Protein AF-A0A1J3ECK0-F1 (afdb_monomer_lite)

Secondary structure (DSSP, 8-state):
-EEESS-SSEEE--GGGEEEEEE---EEE-TTS-EEEP-EEEEEEETTEEEEEEE-TTSS--EEEHHHHHHHHTEEEEE-SS-EEEEE-

Structure (mmCIF, N/CA/C/O backbone):
data_AF-A0A1J3ECK0-F1
#
_entry.id   AF-A0A1J3ECK0-F1
#
loop_
_atom_site.group_PDB
_atom_site.id
_atom_site.type_symbol
_atom_site.label_atom_id
_atom_site.label_alt_id
_atom_site.label_comp_id
_atom_site.label_asym_id
_atom_site.label_entity_id
_atom_site.label_seq_id
_atom_site.pdbx_PDB_ins_code
_atom_site.Cartn_x
_atom_site.Cartn_y
_atom_site.Cartn_z
_atom_site.occupancy
_atom_site.B_iso_or_equiv
_atom_site.auth_seq_id
_atom_site.auth_comp_id
_atom_site.auth_asym_id
_atom_site.auth_atom_id
_atom_site.pdbx_PDB_model_num
ATOM 1 N N . LEU A 1 1 ? -5.056 -4.673 -6.215 1.00 90.00 1 LEU A N 1
ATOM 2 C CA . LEU A 1 1 ? -4.058 -3.811 -5.546 1.00 90.00 1 LEU A CA 1
ATOM 3 C C . LEU A 1 1 ? -3.568 -2.818 -6.587 1.00 90.00 1 LEU A C 1
ATOM 5 O O . LEU A 1 1 ? -3.353 -3.249 -7.711 1.00 90.00 1 LEU A O 1
ATOM 9 N N . ILE A 1 2 ? -3.445 -1.538 -6.259 1.00 94.94 2 ILE A N 1
ATOM 10 C CA . ILE A 1 2 ? -2.973 -0.503 -7.191 1.00 94.94 2 ILE A CA 1
ATOM 11 C C . ILE A 1 2 ? -1.668 0.054 -6.632 1.00 94.94 2 ILE A C 1
ATOM 13 O O . ILE A 1 2 ? -1.608 0.391 -5.452 1.00 94.94 2 ILE A O 1
ATOM 17 N N . VAL A 1 3 ? -0.628 0.129 -7.456 1.00 95.56 3 VAL A N 1
ATOM 18 C CA . VAL A 1 3 ? 0.638 0.772 -7.091 1.00 95.56 3 VAL A CA 1
ATOM 19 C C . VAL A 1 3 ? 0.530 2.250 -7.445 1.00 95.56 3 VAL A C 1
ATOM 21 O O . VAL A 1 3 ? 0.260 2.588 -8.593 1.00 95.56 3 VAL A O 1
ATOM 24 N N . ASP A 1 4 ? 0.702 3.118 -6.456 1.00 95.00 4 ASP A N 1
ATOM 25 C CA . ASP A 1 4 ? 0.429 4.546 -6.571 1.00 95.00 4 ASP A CA 1
ATOM 26 C C . ASP A 1 4 ? 1.609 5.362 -6.026 1.00 95.00 4 ASP A C 1
ATOM 28 O O . ASP A 1 4 ? 1.943 5.312 -4.838 1.00 95.00 4 ASP A O 1
ATOM 32 N N . SER A 1 5 ? 2.265 6.119 -6.906 1.00 95.38 5 SER A N 1
ATOM 33 C CA . SER A 1 5 ? 3.352 7.027 -6.530 1.00 95.38 5 SER A CA 1
ATOM 34 C C . SER A 1 5 ? 2.862 8.321 -5.876 1.00 95.38 5 SER A C 1
ATOM 36 O O . SER A 1 5 ? 3.641 8.972 -5.182 1.00 95.38 5 SER A O 1
ATOM 38 N N . GLY A 1 6 ? 1.596 8.700 -6.078 1.00 94.25 6 GLY A N 1
ATOM 39 C CA . GLY A 1 6 ? 0.955 9.848 -5.434 1.00 94.25 6 GLY A CA 1
ATOM 40 C C . GLY A 1 6 ? 0.475 9.555 -4.010 1.00 94.25 6 GLY A C 1
ATOM 41 O O . GLY A 1 6 ? 0.299 10.477 -3.211 1.00 94.25 6 GLY A O 1
ATOM 42 N N . ALA A 1 7 ? 0.312 8.281 -3.651 1.00 94.62 7 ALA A N 1
ATOM 43 C CA . ALA A 1 7 ? -0.057 7.884 -2.301 1.00 94.62 7 ALA A CA 1
ATOM 44 C C . ALA A 1 7 ? 1.106 8.088 -1.317 1.00 94.62 7 ALA A C 1
ATOM 46 O O . ALA A 1 7 ? 2.215 7.578 -1.495 1.00 94.62 7 ALA A O 1
ATOM 47 N N . SER A 1 8 ? 0.831 8.776 -0.208 1.00 94.94 8 SER A N 1
ATOM 48 C CA . SER A 1 8 ? 1.807 8.977 0.872 1.00 94.94 8 SER A CA 1
ATOM 49 C C . SER A 1 8 ? 1.977 7.750 1.775 1.00 94.94 8 SER A C 1
ATOM 51 O O . SER A 1 8 ? 3.044 7.565 2.359 1.00 94.94 8 SER A O 1
ATOM 53 N N . HIS A 1 9 ? 0.936 6.921 1.886 1.00 95.94 9 HIS A N 1
ATOM 54 C CA . HIS A 1 9 ? 0.871 5.732 2.736 1.00 95.94 9 HIS A CA 1
ATOM 55 C C . HIS A 1 9 ? 0.176 4.585 2.000 1.00 95.94 9 HIS A C 1
ATOM 57 O O . HIS A 1 9 ? -0.597 4.815 1.069 1.00 95.94 9 HIS A O 1
ATOM 63 N N . HIS A 1 10 ? 0.419 3.346 2.432 1.00 97.06 10 HIS A N 1
ATOM 64 C CA . HIS A 1 10 ? -0.432 2.227 2.034 1.00 97.06 10 HIS A CA 1
ATOM 65 C C . HIS A 1 10 ? -1.840 2.429 2.601 1.00 97.06 10 HIS A C 1
ATOM 67 O O . HIS A 1 10 ? -1.990 2.756 3.779 1.00 97.06 10 HIS A O 1
ATOM 73 N N . MET A 1 11 ? -2.858 2.216 1.773 1.00 96.06 11 MET A N 1
ATOM 74 C CA . MET A 1 11 ? -4.267 2.336 2.149 1.00 96.06 11 MET A CA 1
ATOM 75 C C . MET A 1 11 ? -4.960 1.030 1.798 1.00 96.06 11 MET A C 1
ATOM 77 O O . MET A 1 11 ? -5.020 0.662 0.629 1.00 96.06 11 MET A O 1
ATOM 81 N N . ILE A 1 12 ? -5.451 0.315 2.801 1.00 97.12 12 ILE A N 1
ATOM 82 C CA . ILE A 1 12 ? -6.015 -1.023 2.645 1.00 97.12 12 ILE A CA 1
ATOM 83 C C . ILE A 1 12 ? -7.448 -1.005 3.158 1.00 97.12 12 ILE A C 1
ATOM 85 O O . ILE A 1 12 ? -7.700 -0.685 4.319 1.00 97.12 12 ILE A O 1
ATOM 89 N N . SER A 1 13 ? -8.391 -1.344 2.290 1.00 95.62 13 SER A N 1
ATOM 90 C CA . SER A 1 13 ? -9.794 -1.528 2.643 1.00 95.62 13 SER A CA 1
ATOM 91 C C . SER A 1 13 ? -10.130 -2.981 2.957 1.00 95.62 13 SER A C 1
ATOM 93 O O . SER A 1 13 ? -11.012 -3.239 3.775 1.00 95.62 13 SER A O 1
ATOM 95 N N . ASP A 1 14 ? -9.404 -3.933 2.365 1.00 95.44 14 ASP A N 1
ATOM 96 C CA . ASP A 1 14 ? -9.615 -5.360 2.600 1.00 95.44 14 ASP A CA 1
ATOM 97 C C . ASP A 1 14 ? -8.885 -5.839 3.863 1.00 95.44 14 ASP A C 1
ATOM 99 O O . ASP A 1 14 ? -7.656 -5.929 3.907 1.00 95.44 14 ASP A O 1
ATOM 103 N N . VAL A 1 15 ? -9.661 -6.209 4.884 1.00 94.31 15 VAL A N 1
ATOM 104 C CA . VAL A 1 15 ? -9.156 -6.738 6.159 1.00 94.31 15 VAL A CA 1
ATOM 105 C C . VAL A 1 15 ? -8.313 -8.008 5.993 1.00 94.31 15 VAL A C 1
ATOM 107 O O . VAL A 1 15 ? -7.464 -8.286 6.830 1.00 94.31 15 VAL A O 1
ATOM 110 N N . LYS A 1 16 ? -8.493 -8.779 4.912 1.00 94.75 16 LYS A N 1
ATOM 111 C CA . LYS A 1 16 ? -7.714 -10.005 4.668 1.00 94.75 16 LYS A CA 1
ATOM 112 C C . LYS A 1 16 ? -6.256 -9.723 4.307 1.00 94.75 16 LYS A C 1
ATOM 114 O O . LYS A 1 16 ? -5.424 -10.617 4.424 1.00 94.75 16 LYS A O 1
ATOM 119 N N . LEU A 1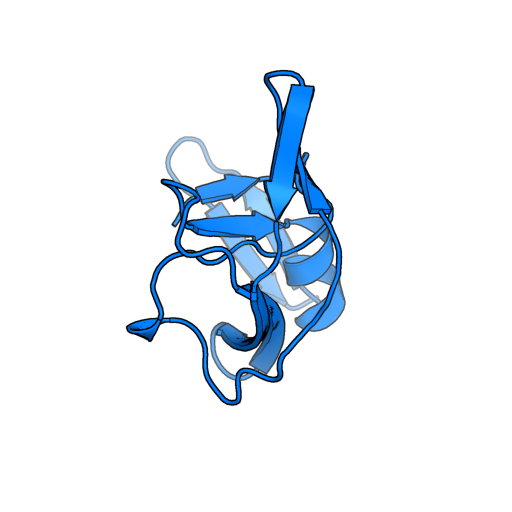 17 ? -5.951 -8.507 3.852 1.00 95.00 17 LEU A N 1
ATOM 120 C CA . LEU A 1 17 ? -4.608 -8.113 3.427 1.00 95.00 17 LEU A CA 1
ATOM 121 C C . LEU A 1 17 ? -3.787 -7.486 4.559 1.00 95.00 17 LEU A C 1
ATOM 123 O O . LEU A 1 17 ? -2.579 -7.334 4.412 1.00 95.00 17 LEU A O 1
ATOM 127 N N . ILE A 1 18 ? -4.410 -7.117 5.679 1.00 96.75 18 ILE A N 1
ATOM 128 C CA . ILE A 1 18 ? -3.758 -6.382 6.763 1.00 96.75 18 ILE A CA 1
ATOM 129 C C . ILE A 1 18 ? -3.965 -7.089 8.106 1.00 96.75 18 ILE A C 1
ATOM 131 O O . ILE A 1 18 ? -5.074 -7.475 8.460 1.00 96.75 18 ILE A O 1
ATOM 135 N N . SER A 1 19 ? -2.889 -7.260 8.871 1.00 97.06 19 SER A N 1
ATOM 136 C CA . SER A 1 19 ? -2.903 -7.914 10.183 1.00 97.06 19 SER A CA 1
ATOM 137 C C . SER A 1 19 ? -2.608 -6.930 11.313 1.00 97.06 19 SER A C 1
ATOM 139 O O . SER A 1 19 ? -2.189 -5.795 11.080 1.00 97.06 19 SER A O 1
ATOM 141 N N . ASP A 1 20 ? -2.802 -7.375 12.557 1.00 97.38 20 ASP A N 1
ATOM 142 C CA . ASP A 1 20 ? -2.420 -6.639 13.774 1.00 97.38 20 ASP A CA 1
ATOM 143 C C . ASP A 1 20 ? -2.977 -5.206 13.835 1.00 97.38 20 ASP A C 1
ATOM 145 O O . ASP A 1 20 ? -2.309 -4.283 14.307 1.00 97.38 20 ASP A O 1
ATOM 149 N N . ILE A 1 21 ? -4.193 -5.007 13.316 1.00 97.62 21 ILE A N 1
ATOM 150 C CA . ILE A 1 21 ? -4.809 -3.686 13.191 1.00 97.62 21 ILE A CA 1
ATOM 151 C C . ILE A 1 21 ? -5.023 -3.095 14.585 1.00 97.62 21 ILE A C 1
ATOM 153 O O . ILE A 1 21 ? -5.763 -3.639 15.405 1.00 97.62 21 ILE A O 1
ATOM 157 N N . LYS A 1 22 ? -4.412 -1.937 14.832 1.00 97.56 22 LYS A N 1
ATOM 158 C CA . LYS A 1 22 ? -4.631 -1.128 16.030 1.00 97.56 22 LYS A CA 1
ATOM 159 C C . LYS A 1 22 ? -5.505 0.075 15.683 1.00 97.56 22 LYS A C 1
ATOM 161 O O . LYS A 1 22 ? -5.268 0.688 14.640 1.00 97.56 22 LYS A O 1
ATOM 166 N N . PRO A 1 23 ? -6.487 0.441 16.527 1.00 97.12 23 PRO A N 1
ATOM 167 C CA . PRO A 1 23 ? -7.292 1.635 16.307 1.00 97.12 23 PRO A CA 1
ATOM 168 C C . PRO A 1 23 ? -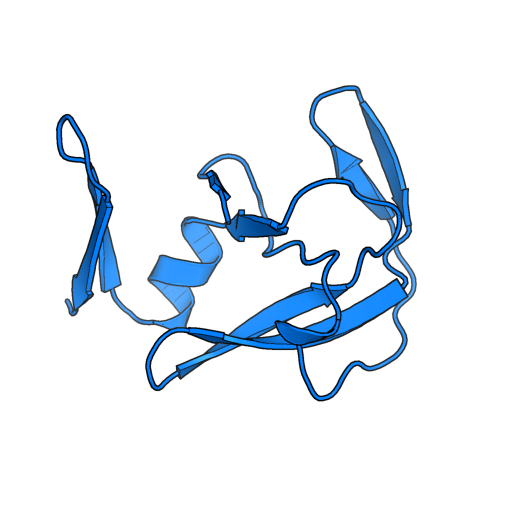6.418 2.878 16.138 1.00 97.12 23 PRO A C 1
ATOM 170 O O . PRO A 1 23 ? -5.437 3.062 16.857 1.00 97.12 23 PRO A O 1
ATOM 173 N N . ALA A 1 24 ? -6.789 3.733 15.193 1.00 95.38 24 ALA A N 1
ATOM 174 C CA . ALA A 1 24 ? -6.115 4.995 14.935 1.00 95.38 24 ALA A CA 1
ATOM 175 C C . ALA A 1 24 ? -7.149 6.064 14.588 1.00 95.38 24 ALA A C 1
ATOM 177 O O . ALA A 1 24 ? -8.210 5.754 14.049 1.00 95.38 24 ALA A O 1
ATOM 178 N N . VAL A 1 25 ? -6.831 7.318 14.906 1.00 90.75 25 VAL A N 1
ATOM 179 C CA . VAL A 1 25 ? -7.685 8.475 14.626 1.00 90.75 25 VAL A CA 1
ATOM 180 C C . VAL A 1 25 ? -6.970 9.365 13.623 1.00 90.75 25 VAL A C 1
ATOM 182 O O . VAL A 1 25 ? -5.814 9.731 13.818 1.00 90.75 25 VAL A O 1
ATOM 185 N N . GLY A 1 26 ? -7.658 9.707 12.540 1.00 92.88 26 GLY A N 1
ATOM 186 C CA . GLY A 1 26 ? -7.118 10.544 11.480 1.00 92.88 26 GLY A CA 1
ATOM 187 C C . GLY A 1 26 ? -7.933 10.407 10.204 1.00 92.88 26 GLY A C 1
ATOM 188 O O . GLY A 1 26 ? -8.813 9.554 10.105 1.00 92.88 26 GLY A O 1
ATOM 189 N N . ASN A 1 27 ? -7.630 11.252 9.225 1.00 93.19 27 ASN A N 1
ATOM 190 C CA . ASN A 1 27 ? -8.246 11.201 7.907 1.00 93.19 27 ASN A CA 1
ATOM 191 C C . ASN A 1 27 ? -7.164 11.242 6.834 1.00 93.19 27 ASN A C 1
ATOM 193 O O . ASN A 1 27 ? -6.132 11.889 7.015 1.00 93.19 27 ASN A O 1
ATOM 197 N N . VAL A 1 28 ? -7.440 10.607 5.703 1.00 92.56 28 VAL A N 1
ATOM 198 C CA . VAL A 1 28 ? -6.662 10.757 4.475 1.00 92.56 28 VAL A CA 1
ATOM 199 C C . VAL A 1 28 ? -7.459 11.619 3.510 1.00 92.56 28 VAL A C 1
ATOM 201 O O . VAL A 1 28 ? -8.666 11.430 3.360 1.00 92.56 28 VAL A O 1
ATOM 204 N N . ILE A 1 29 ? -6.780 12.570 2.874 1.00 92.75 29 ILE A N 1
ATOM 205 C CA . ILE A 1 29 ? -7.331 13.321 1.747 1.00 92.75 29 ILE A CA 1
ATOM 206 C C . ILE A 1 29 ? -7.032 12.513 0.488 1.00 92.75 29 ILE A C 1
ATOM 208 O O . ILE A 1 29 ? -5.870 12.206 0.221 1.00 92.75 29 ILE A O 1
ATOM 212 N N . ILE A 1 30 ? -8.071 12.149 -0.253 1.00 88.62 30 ILE A N 1
ATOM 213 C CA . ILE A 1 30 ? -7.939 11.411 -1.514 1.00 88.62 30 ILE A CA 1
ATOM 214 C C . ILE A 1 30 ? -8.038 12.370 -2.713 1.00 88.62 30 ILE A C 1
ATOM 216 O O . ILE A 1 30 ? -8.267 13.567 -2.551 1.00 88.62 30 ILE A O 1
ATOM 220 N N . ALA A 1 31 ? -7.852 11.853 -3.930 1.00 85.50 31 ALA A N 1
ATOM 221 C CA . ALA A 1 31 ? -7.697 12.663 -5.144 1.00 85.50 31 ALA A CA 1
ATOM 222 C C . ALA A 1 31 ? -8.876 13.608 -5.456 1.00 85.50 31 ALA A C 1
ATOM 224 O O . ALA A 1 31 ? -8.666 14.663 -6.045 1.00 85.50 31 ALA A O 1
ATOM 225 N N . ASN A 1 32 ? -10.102 13.260 -5.055 1.00 85.75 32 ASN A N 1
ATOM 226 C CA . ASN A 1 32 ? -11.282 14.111 -5.246 1.00 85.75 32 ASN A CA 1
ATOM 227 C C . ASN A 1 32 ? -11.459 15.180 -4.142 1.00 85.75 32 ASN A C 1
ATOM 229 O O . ASN A 1 32 ? -12.436 15.920 -4.168 1.00 85.75 32 ASN A O 1
ATOM 233 N N . GLY A 1 33 ? -10.535 15.261 -3.178 1.00 90.19 33 GLY A N 1
ATOM 234 C CA . GLY A 1 33 ? -10.585 16.193 -2.051 1.00 90.19 33 GLY A CA 1
ATOM 235 C C . GLY A 1 33 ? -11.332 15.676 -0.818 1.00 90.19 33 GLY A C 1
ATOM 236 O O . GLY A 1 33 ? -11.263 16.318 0.235 1.00 90.19 33 GLY A O 1
ATOM 237 N N . ASP A 1 34 ? -11.992 14.517 -0.901 1.00 90.75 34 ASP A N 1
ATOM 238 C CA . ASP A 1 34 ? -12.720 13.952 0.231 1.00 90.75 34 ASP A CA 1
ATOM 239 C C . ASP A 1 34 ? -11.773 13.540 1.358 1.00 90.75 34 ASP A C 1
ATOM 241 O O . ASP A 1 34 ? -10.647 13.078 1.145 1.00 90.75 34 ASP A O 1
ATOM 245 N N . ARG A 1 35 ? -12.269 13.672 2.590 1.00 92.94 35 ARG A N 1
ATOM 246 C CA . ARG A 1 35 ? -11.585 13.219 3.802 1.00 92.94 35 ARG A CA 1
ATOM 247 C C . ARG A 1 35 ? -12.175 11.896 4.245 1.00 92.94 35 ARG A C 1
ATOM 249 O O . ARG A 1 35 ? -13.289 11.853 4.760 1.00 92.94 35 ARG A O 1
ATOM 256 N N . ILE A 1 36 ? -11.406 10.829 4.081 1.00 92.38 36 ILE A N 1
ATOM 257 C CA . ILE A 1 36 ? -11.830 9.487 4.464 1.00 92.38 36 ILE A CA 1
ATOM 258 C C . ILE A 1 36 ? -11.180 9.118 5.802 1.00 92.38 36 ILE A C 1
ATOM 260 O O . ILE A 1 36 ? -9.955 9.219 5.924 1.00 92.38 36 ILE A O 1
ATOM 264 N N . PRO A 1 37 ? -11.960 8.686 6.808 1.00 94.12 37 PRO A N 1
ATOM 265 C CA . PRO A 1 37 ? -11.417 8.347 8.113 1.00 94.12 37 PRO A CA 1
ATOM 266 C C . PRO A 1 37 ? -10.589 7.065 8.064 1.00 94.12 37 PRO A C 1
ATOM 268 O O . PRO A 1 37 ? -11.006 6.042 7.515 1.00 94.12 37 PRO A O 1
ATOM 271 N N . VAL A 1 38 ? -9.438 7.106 8.726 1.00 96.56 38 VAL A N 1
ATOM 272 C CA . VAL A 1 38 ? -8.646 5.919 9.044 1.00 96.56 38 VAL A CA 1
ATOM 273 C C . VAL A 1 38 ? -9.308 5.215 10.224 1.00 96.56 38 VAL A C 1
ATOM 275 O O . VAL A 1 38 ? -9.671 5.851 11.211 1.00 96.56 38 VAL A O 1
ATOM 278 N N . LYS A 1 39 ? -9.504 3.899 10.119 1.00 96.50 39 LYS A N 1
ATOM 279 C CA . LYS A 1 39 ? -10.068 3.073 11.200 1.00 96.50 39 LYS A CA 1
ATOM 280 C C . LYS A 1 39 ? -8.992 2.394 12.034 1.00 96.50 39 LYS A C 1
ATOM 282 O O . LYS A 1 39 ? -9.227 2.076 13.197 1.00 96.50 39 LYS A O 1
ATOM 287 N N . GLY A 1 40 ? -7.814 2.190 11.458 1.00 97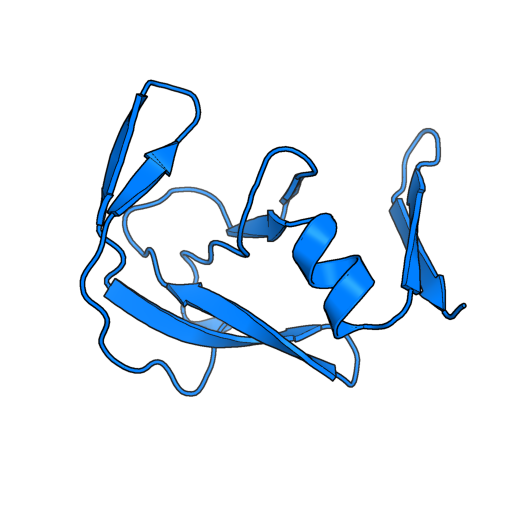.50 40 GLY A N 1
ATOM 288 C CA . GLY A 1 40 ? -6.678 1.638 12.172 1.00 97.50 40 GLY A CA 1
ATOM 289 C C . GLY A 1 40 ? -5.389 1.692 11.375 1.00 97.50 40 GLY A C 1
ATOM 290 O O . GLY A 1 40 ? -5.377 2.065 10.205 1.00 97.50 40 GLY A O 1
ATOM 291 N N . ILE A 1 41 ? -4.305 1.298 12.026 1.00 97.94 41 ILE A N 1
ATOM 292 C CA . ILE A 1 41 ? -3.001 1.069 11.411 1.00 97.94 41 ILE A CA 1
ATOM 293 C C . ILE A 1 41 ? -2.652 -0.389 11.664 1.00 97.94 41 ILE A C 1
ATOM 295 O O . ILE A 1 41 ? -2.763 -0.862 12.794 1.00 97.94 41 ILE A O 1
ATOM 299 N N . GLY A 1 42 ? -2.246 -1.099 10.622 1.00 97.69 42 GLY A N 1
ATOM 300 C CA . GLY A 1 42 ? -1.862 -2.500 10.716 1.00 97.69 42 GLY A CA 1
ATOM 301 C C . GLY A 1 42 ? -0.636 -2.815 9.874 1.00 97.69 42 GLY A C 1
ATOM 302 O O . GLY A 1 42 ? -0.028 -1.933 9.260 1.00 97.69 42 GLY A O 1
ATOM 303 N N . ASN A 1 43 ? -0.284 -4.092 9.865 1.00 97.75 43 ASN A N 1
ATOM 304 C CA . ASN A 1 43 ? 0.856 -4.624 9.140 1.00 97.75 43 ASN A CA 1
ATOM 305 C C . ASN A 1 43 ? 0.391 -5.259 7.831 1.00 97.75 43 ASN A C 1
ATOM 307 O O . ASN A 1 43 ? -0.479 -6.126 7.820 1.00 97.75 43 ASN A O 1
ATOM 311 N N . LEU A 1 44 ? 1.007 -4.843 6.734 1.00 96.50 44 LEU A N 1
ATOM 312 C CA . LEU A 1 44 ? 0.873 -5.444 5.420 1.00 96.50 44 LEU A CA 1
ATOM 313 C C . LEU A 1 44 ? 2.109 -6.307 5.163 1.00 96.50 44 LEU A C 1
ATOM 315 O O . LEU A 1 44 ? 3.239 -5.819 5.246 1.00 96.50 44 LEU A O 1
ATOM 319 N N . ASN A 1 45 ? 1.900 -7.585 4.855 1.00 93.94 45 ASN A N 1
ATOM 320 C CA . ASN A 1 45 ? 2.985 -8.464 4.430 1.00 93.94 45 ASN A CA 1
ATOM 321 C C . ASN A 1 45 ? 3.231 -8.236 2.935 1.00 93.94 45 ASN A C 1
ATOM 323 O O . ASN A 1 45 ? 2.402 -8.596 2.101 1.00 93.94 45 ASN A O 1
ATOM 327 N N . LEU A 1 46 ? 4.362 -7.617 2.607 1.00 92.81 46 LEU A N 1
ATOM 328 C CA . LEU A 1 46 ? 4.829 -7.423 1.241 1.00 92.81 46 LEU A CA 1
ATOM 329 C C . LEU A 1 46 ? 6.045 -8.319 1.033 1.00 92.81 46 LEU A C 1
ATOM 331 O O . LEU A 1 46 ? 7.120 -8.070 1.584 1.00 92.81 46 LEU A O 1
ATOM 335 N N . PHE A 1 47 ? 5.860 -9.379 0.246 1.00 89.81 47 PHE A N 1
ATOM 336 C CA . PHE A 1 47 ? 6.844 -10.451 0.096 1.00 89.81 47 PHE A CA 1
ATOM 337 C C . PHE A 1 47 ? 7.209 -11.034 1.475 1.00 89.81 47 PHE A C 1
ATOM 339 O O . PHE A 1 47 ? 6.326 -11.480 2.205 1.00 89.81 47 PHE A O 1
ATOM 346 N N . ASN A 1 48 ? 8.486 -10.982 1.859 1.00 89.06 48 ASN A N 1
ATOM 347 C CA . ASN A 1 48 ? 8.990 -11.477 3.143 1.00 89.06 48 ASN A CA 1
ATOM 348 C C . ASN A 1 48 ? 9.191 -10.359 4.184 1.00 89.06 48 ASN A C 1
ATOM 350 O O . ASN A 1 48 ? 9.859 -10.573 5.196 1.00 89.06 48 ASN A O 1
ATOM 354 N N . LYS A 1 49 ? 8.659 -9.154 3.940 1.00 92.50 49 LYS A N 1
ATOM 355 C CA . LYS A 1 49 ? 8.815 -7.983 4.814 1.00 92.50 49 LYS A CA 1
ATOM 356 C C . LYS A 1 49 ? 7.456 -7.429 5.235 1.00 92.50 49 LYS A C 1
ATOM 358 O O . LYS A 1 49 ? 6.452 -7.579 4.542 1.00 92.50 49 LYS A O 1
ATOM 363 N N . LYS A 1 50 ? 7.428 -6.775 6.396 1.00 94.56 50 LYS A N 1
ATOM 364 C CA . LYS A 1 50 ? 6.250 -6.064 6.904 1.00 94.56 50 LYS A CA 1
ATOM 365 C C . LYS A 1 50 ? 6.383 -4.577 6.608 1.00 94.56 50 LYS A C 1
ATOM 367 O O . LYS A 1 50 ? 7.420 -3.993 6.900 1.00 94.56 50 LYS A O 1
ATOM 372 N N . SER A 1 51 ? 5.315 -3.973 6.101 1.00 96.81 51 SER A N 1
ATOM 373 C CA . SER A 1 51 ? 5.177 -2.523 5.960 1.00 96.81 51 SER A CA 1
ATOM 374 C C . SER A 1 51 ? 3.884 -2.058 6.627 1.00 96.81 51 SER A C 1
ATOM 376 O O . SER A 1 51 ? 2.897 -2.792 6.668 1.00 96.81 51 SER A O 1
ATOM 378 N N . GLN A 1 52 ? 3.874 -0.851 7.192 1.00 97.19 52 GLN A N 1
ATOM 379 C CA . GLN A 1 52 ? 2.676 -0.330 7.852 1.00 97.19 52 GLN A CA 1
ATOM 380 C C . GLN A 1 52 ? 1.691 0.284 6.862 1.00 97.19 52 GLN A C 1
ATOM 382 O O . GLN A 1 52 ? 2.073 1.080 6.000 1.00 97.19 52 GLN A O 1
ATOM 387 N N . ALA A 1 53 ? 0.410 -0.019 7.063 1.00 97.56 53 ALA A N 1
ATOM 388 C CA . ALA A 1 53 ? -0.684 0.460 6.234 1.00 97.56 53 ALA A CA 1
ATOM 389 C C . ALA A 1 53 ? -1.841 1.030 7.059 1.00 97.56 53 ALA A C 1
ATOM 391 O O . ALA A 1 53 ? -2.110 0.593 8.180 1.00 97.56 53 ALA A O 1
ATOM 392 N N . PHE A 1 54 ? -2.550 1.994 6.476 1.00 97.56 54 PHE A N 1
ATOM 393 C CA . PHE A 1 54 ? -3.808 2.501 7.007 1.00 97.56 54 PHE A CA 1
ATOM 394 C C . PHE A 1 54 ? -4.949 1.573 6.614 1.00 97.56 54 PHE A C 1
ATOM 396 O O . PHE A 1 54 ? -5.156 1.294 5.435 1.00 97.56 54 PHE A O 1
ATOM 403 N N . TYR A 1 55 ? -5.711 1.130 7.608 1.00 97.50 55 TYR A N 1
ATOM 404 C CA . TYR A 1 55 ? -6.952 0.405 7.405 1.00 97.50 55 TYR A CA 1
ATOM 405 C C . TYR A 1 55 ? -8.106 1.388 7.208 1.00 97.50 55 TYR A C 1
ATOM 407 O O . TYR A 1 55 ? -8.446 2.167 8.107 1.00 97.50 55 TYR A O 1
ATOM 415 N N . MET A 1 56 ? -8.702 1.354 6.022 1.00 95.19 56 MET A N 1
ATOM 416 C CA . MET A 1 56 ? -9.734 2.279 5.559 1.00 95.19 56 MET A CA 1
ATOM 417 C C . MET A 1 56 ? -10.857 1.496 4.856 1.00 95.19 56 MET A C 1
ATOM 419 O O . MET A 1 56 ? -10.964 1.538 3.633 1.00 95.19 56 MET A O 1
ATOM 423 N N . PRO A 1 57 ? -11.716 0.773 5.597 1.00 93.31 57 PRO A N 1
ATOM 424 C CA . PRO A 1 57 ? -12.723 -0.123 5.014 1.00 93.31 57 PRO A CA 1
ATOM 425 C C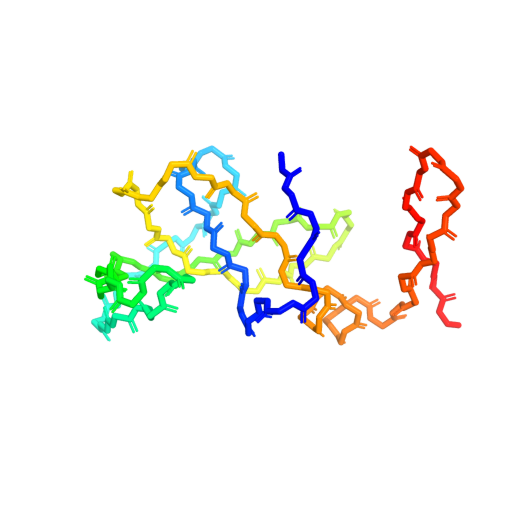 . PRO A 1 57 ? -13.795 0.586 4.175 1.00 93.31 57 PRO A C 1
ATOM 427 O O . PRO A 1 57 ? -14.443 -0.042 3.349 1.00 93.31 57 PRO A O 1
ATOM 430 N N . SER A 1 58 ? -13.996 1.891 4.375 1.00 89.56 58 SER A N 1
ATOM 431 C CA . SER A 1 58 ? -14.910 2.709 3.568 1.00 89.56 58 SER A CA 1
ATOM 432 C C . SER A 1 58 ? -14.307 3.167 2.236 1.00 89.56 58 SER A C 1
ATOM 434 O O . SER A 1 58 ? -14.998 3.797 1.443 1.00 89.56 58 SER A O 1
ATOM 436 N N . PHE A 1 59 ? -13.019 2.912 2.003 1.00 87.38 59 PHE A N 1
ATOM 437 C CA . PHE A 1 59 ? -12.346 3.236 0.754 1.00 87.38 59 PHE A CA 1
ATOM 438 C C . PHE A 1 59 ? -12.463 2.062 -0.226 1.00 87.38 59 PHE A C 1
ATOM 440 O O . PHE A 1 59 ? -12.398 0.901 0.165 1.00 87.38 59 PHE A O 1
ATOM 447 N N . THR A 1 60 ? -12.658 2.331 -1.514 1.00 84.50 60 THR A N 1
ATOM 448 C CA . THR A 1 60 ? -13.012 1.280 -2.489 1.00 84.50 60 THR A CA 1
ATOM 449 C C . THR A 1 60 ? -11.812 0.514 -3.041 1.00 84.50 60 THR A C 1
ATOM 451 O O . THR A 1 60 ? -11.992 -0.520 -3.677 1.00 84.50 60 THR A O 1
ATOM 454 N N . SER A 1 61 ? -10.587 0.993 -2.810 1.00 90.94 61 SER A N 1
ATOM 455 C CA . SER A 1 61 ? -9.368 0.443 -3.411 1.00 90.94 61 SER A CA 1
ATOM 456 C C . SER A 1 61 ? -8.296 0.123 -2.374 1.00 90.94 61 SER A C 1
ATOM 458 O O . SER A 1 61 ? -8.177 0.795 -1.357 1.00 90.94 61 SER A O 1
ATOM 460 N N . ASN A 1 62 ? -7.461 -0.873 -2.676 1.00 95.44 62 ASN A N 1
ATOM 461 C CA . ASN A 1 62 ? -6.243 -1.162 -1.921 1.00 95.44 62 ASN A CA 1
ATOM 462 C C . ASN A 1 62 ? -5.041 -0.554 -2.658 1.00 95.44 62 ASN A C 1
ATOM 464 O O . ASN A 1 62 ? -4.713 -1.014 -3.758 1.00 95.44 62 ASN A O 1
ATOM 468 N N . LEU A 1 63 ? -4.405 0.456 -2.066 1.00 95.75 63 LEU A N 1
ATOM 469 C CA . LEU A 1 63 ? -3.299 1.217 -2.646 1.00 95.75 63 LEU A CA 1
ATOM 470 C C . LEU A 1 63 ? -1.975 0.886 -1.958 1.00 95.75 63 LEU A C 1
ATOM 472 O O . LEU A 1 63 ? -1.857 0.960 -0.730 1.00 95.75 63 LEU A O 1
ATOM 476 N N . LEU A 1 64 ? -0.951 0.607 -2.761 1.00 96.81 64 LEU A N 1
ATOM 477 C CA . LEU A 1 64 ? 0.432 0.620 -2.323 1.00 96.81 64 LEU A CA 1
ATOM 478 C C . LEU A 1 64 ? 1.080 1.959 -2.660 1.00 96.81 64 LEU A C 1
ATOM 480 O O . LEU A 1 64 ? 1.318 2.246 -3.827 1.00 96.81 64 LEU A O 1
ATOM 484 N N . SER A 1 65 ? 1.441 2.740 -1.641 1.00 97.31 65 SER A N 1
ATOM 485 C CA . SER A 1 65 ? 2.388 3.839 -1.809 1.00 97.31 65 SER A CA 1
ATOM 486 C C . SER A 1 65 ? 3.738 3.324 -2.303 1.00 97.31 65 SER A C 1
ATOM 488 O O . SER A 1 65 ? 4.413 2.593 -1.579 1.00 97.31 65 SER A O 1
ATOM 490 N N . VAL A 1 66 ? 4.167 3.763 -3.490 1.00 97.38 66 VAL A N 1
ATOM 491 C CA . VAL A 1 66 ? 5.513 3.455 -4.011 1.00 97.38 66 VAL A CA 1
ATOM 492 C C . VAL A 1 66 ? 6.574 3.886 -3.008 1.00 97.38 66 VAL A C 1
ATOM 494 O O . VAL A 1 66 ? 7.464 3.103 -2.706 1.00 97.38 66 VAL A O 1
ATOM 497 N N . LYS A 1 67 ? 6.433 5.090 -2.433 1.00 97.12 67 LYS A N 1
ATOM 498 C CA . LYS A 1 67 ? 7.370 5.635 -1.444 1.00 97.12 67 LYS A CA 1
ATOM 499 C C . LYS A 1 67 ? 7.571 4.686 -0.264 1.00 97.12 67 LYS A C 1
ATOM 501 O O . LYS A 1 67 ? 8.707 4.469 0.133 1.00 97.12 67 LYS A O 1
ATOM 506 N N . ARG A 1 68 ? 6.481 4.153 0.300 1.00 97.38 68 ARG A N 1
ATOM 507 C CA . ARG A 1 68 ? 6.545 3.226 1.439 1.00 97.38 68 ARG A CA 1
ATOM 508 C C . ARG A 1 68 ? 7.061 1.857 1.023 1.00 97.38 68 ARG A C 1
ATOM 510 O O . ARG A 1 68 ? 7.894 1.302 1.726 1.00 97.38 68 ARG A O 1
ATOM 517 N N . THR A 1 69 ? 6.629 1.335 -0.128 1.00 96.81 69 THR A N 1
ATOM 518 C CA . THR A 1 69 ? 7.125 0.041 -0.609 1.00 96.81 69 THR A CA 1
ATOM 519 C C . THR A 1 69 ? 8.634 0.086 -0.825 1.00 96.81 69 THR A C 1
ATOM 521 O O . THR A 1 69 ? 9.336 -0.764 -0.294 1.00 96.81 69 THR A O 1
ATOM 524 N N . THR A 1 70 ? 9.155 1.083 -1.543 1.00 96.56 70 THR A N 1
ATOM 525 C CA . THR A 1 70 ? 10.592 1.161 -1.845 1.00 96.56 70 THR A CA 1
ATOM 526 C C . THR A 1 70 ? 11.436 1.437 -0.603 1.00 96.56 70 THR A C 1
ATOM 528 O O . THR A 1 70 ? 12.496 0.831 -0.452 1.00 96.56 70 THR A O 1
ATOM 531 N N . SER A 1 71 ? 10.961 2.281 0.326 1.00 96.06 71 SER A N 1
ATOM 532 C C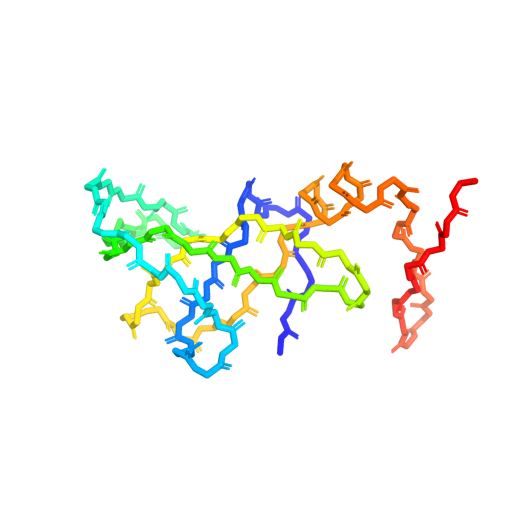A . SER A 1 71 ? 11.674 2.558 1.581 1.00 96.06 71 SER A CA 1
ATOM 533 C C . SER A 1 71 ? 11.697 1.361 2.524 1.00 96.06 71 SER A C 1
ATOM 535 O O . SER A 1 71 ? 12.748 1.016 3.056 1.00 96.06 71 SER A O 1
ATOM 537 N N . ASP A 1 72 ? 10.548 0.722 2.736 1.00 96.31 72 ASP A N 1
ATOM 538 C CA . ASP A 1 72 ? 10.402 -0.313 3.760 1.00 96.31 72 ASP A CA 1
ATOM 539 C C . ASP A 1 72 ? 11.015 -1.639 3.291 1.00 96.31 72 ASP A C 1
ATOM 541 O O . ASP A 1 72 ? 11.519 -2.424 4.098 1.00 96.31 72 ASP A O 1
ATOM 545 N N . LEU A 1 73 ? 10.997 -1.897 1.978 1.00 94.88 73 LEU A N 1
ATOM 546 C CA . LEU A 1 73 ? 11.585 -3.101 1.401 1.00 94.88 73 LEU A CA 1
ATOM 547 C C . LEU A 1 73 ? 13.035 -2.902 0.959 1.00 94.88 73 LEU A C 1
ATOM 549 O O . LEU A 1 73 ? 13.692 -3.906 0.700 1.00 94.88 73 LEU A O 1
ATOM 553 N N . ASN A 1 74 ? 13.556 -1.672 0.945 1.00 95.81 74 ASN A N 1
ATOM 554 C CA . ASN A 1 74 ? 14.879 -1.347 0.404 1.00 95.81 74 ASN A CA 1
ATOM 555 C C . ASN A 1 74 ? 15.041 -1.854 -1.042 1.00 95.81 74 ASN A C 1
ATOM 557 O O . ASN A 1 74 ? 15.936 -2.643 -1.344 1.00 95.81 74 ASN A O 1
ATOM 561 N N . CYS A 1 75 ? 14.119 -1.436 -1.908 1.00 96.12 75 CYS A N 1
ATOM 562 C CA . CYS A 1 75 ? 14.031 -1.881 -3.295 1.00 96.12 75 CYS A CA 1
ATOM 563 C C . CYS A 1 75 ? 13.699 -0.721 -4.245 1.00 96.12 75 CYS A C 1
ATOM 565 O O . CYS A 1 75 ? 13.224 0.339 -3.828 1.00 96.12 75 CYS A O 1
ATOM 567 N N . TYR A 1 76 ? 13.901 -0.938 -5.539 1.00 96.81 76 TYR A N 1
ATOM 568 C CA . TYR A 1 76 ? 13.393 -0.092 -6.611 1.00 96.81 76 TYR A CA 1
ATOM 569 C C . TYR A 1 76 ? 12.026 -0.570 -7.092 1.00 96.81 76 TYR A C 1
ATOM 571 O O . TYR A 1 76 ? 11.764 -1.768 -7.130 1.00 96.81 76 TYR A O 1
ATOM 579 N N . ALA A 1 77 ? 11.182 0.371 -7.521 1.00 96.12 77 ALA A N 1
ATOM 580 C CA . ALA A 1 77 ? 9.992 0.089 -8.318 1.00 96.12 77 ALA A CA 1
ATOM 581 C C . ALA A 1 77 ? 10.288 0.435 -9.785 1.00 96.12 77 ALA A C 1
ATOM 583 O O . ALA A 1 77 ? 10.555 1.594 -10.105 1.00 96.12 77 ALA A O 1
ATOM 584 N N . ILE A 1 78 ? 10.257 -0.562 -10.666 1.00 96.94 78 ILE A N 1
ATOM 585 C CA . ILE A 1 78 ? 10.606 -0.443 -12.086 1.00 96.94 78 ILE A CA 1
ATOM 586 C C . ILE A 1 78 ? 9.352 -0.702 -12.915 1.00 96.94 78 ILE A C 1
ATOM 588 O O . ILE A 1 78 ? 8.720 -1.746 -12.774 1.00 96.94 78 ILE A O 1
ATOM 592 N N . PHE A 1 79 ? 9.000 0.240 -13.786 1.00 95.81 79 PHE A N 1
ATOM 593 C CA . PHE A 1 79 ? 7.816 0.147 -14.638 1.00 95.81 79 PHE A CA 1
ATOM 594 C C . PHE A 1 79 ? 8.205 -0.330 -16.036 1.00 95.81 79 PHE A C 1
ATOM 596 O O . PHE A 1 79 ? 9.018 0.297 -16.714 1.00 95.81 79 PHE A O 1
ATOM 603 N N . GLY A 1 80 ? 7.607 -1.439 -16.456 1.00 96.25 80 GLY A N 1
ATOM 604 C CA . GLY A 1 80 ? 7.590 -1.879 -17.843 1.00 96.25 80 GLY A CA 1
ATOM 605 C C . GLY A 1 80 ? 6.301 -1.442 -18.548 1.00 96.25 80 GLY A C 1
ATOM 606 O O . GLY A 1 80 ? 5.403 -0.886 -17.916 1.00 96.25 80 GLY A O 1
ATOM 607 N N . PRO A 1 81 ? 6.165 -1.728 -19.852 1.00 96.44 81 PRO A N 1
ATOM 608 C CA . PRO A 1 81 ? 4.951 -1.407 -20.603 1.00 96.44 81 PRO A CA 1
ATOM 609 C C . PRO A 1 81 ? 3.677 -2.060 -20.045 1.00 96.44 81 PRO A C 1
ATOM 611 O O . PRO A 1 81 ? 2.602 -1.486 -20.175 1.00 96.44 81 PRO A O 1
ATOM 614 N N . ASN A 1 82 ? 3.801 -3.241 -19.427 1.00 96.31 82 ASN A N 1
ATOM 615 C CA . ASN A 1 82 ? 2.668 -4.029 -18.929 1.00 96.31 82 ASN A CA 1
ATOM 616 C C . ASN A 1 82 ? 2.771 -4.389 -17.438 1.00 96.31 82 ASN A C 1
ATOM 618 O O . ASN A 1 82 ? 1.808 -4.900 -16.871 1.00 96.31 82 ASN A O 1
ATOM 622 N N . ASP A 1 83 ? 3.915 -4.123 -16.800 1.00 95.44 83 ASP A N 1
ATOM 623 C CA . ASP A 1 83 ? 4.255 -4.704 -15.502 1.00 95.44 83 ASP A CA 1
ATOM 624 C C . ASP A 1 83 ? 4.950 -3.697 -14.584 1.00 95.44 83 ASP A C 1
ATOM 626 O O . ASP A 1 83 ? 5.512 -2.691 -15.024 1.00 95.44 83 ASP A O 1
ATOM 630 N N . VAL A 1 84 ? 4.976 -4.025 -13.294 1.00 95.19 84 VAL A N 1
ATOM 631 C CA . VAL A 1 84 ? 5.800 -3.350 -12.291 1.0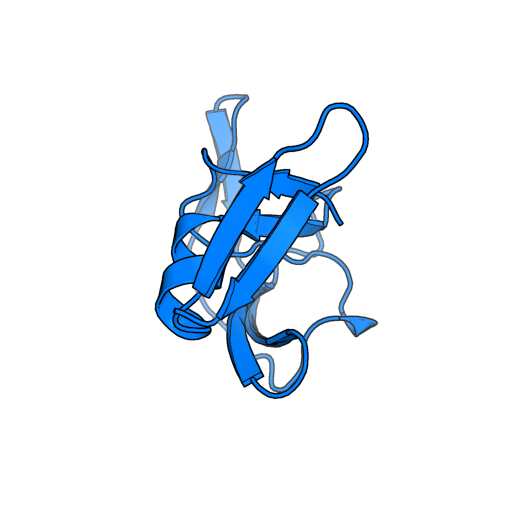0 95.19 84 VAL A CA 1
ATOM 632 C C . VAL A 1 84 ? 6.640 -4.383 -11.549 1.00 95.19 84 VAL A C 1
ATOM 634 O O . VAL A 1 84 ? 6.123 -5.399 -11.085 1.00 95.19 84 VAL A O 1
ATOM 637 N N . TYR A 1 85 ? 7.936 -4.115 -11.431 1.00 95.31 85 TYR A N 1
ATOM 638 C CA . TYR A 1 85 ? 8.894 -4.963 -10.729 1.00 95.31 85 TYR A CA 1
ATOM 639 C C . TYR A 1 85 ? 9.375 -4.257 -9.467 1.00 95.31 85 TYR A C 1
ATOM 641 O O . TYR A 1 85 ? 9.724 -3.078 -9.508 1.00 95.31 85 TYR A O 1
ATOM 649 N N . PHE A 1 86 ? 9.424 -4.991 -8.358 1.00 95.50 86 PHE A N 1
ATOM 650 C CA . PHE A 1 86 ? 10.104 -4.558 -7.142 1.00 95.50 86 PHE A CA 1
ATOM 651 C C . PHE A 1 86 ? 11.428 -5.314 -7.047 1.00 95.50 86 PHE A C 1
ATOM 653 O O . PHE A 1 86 ? 11.419 -6.532 -6.879 1.00 95.50 86 PHE A O 1
ATOM 660 N N . GLN A 1 87 ? 12.544 -4.608 -7.216 1.00 95.44 87 GLN A N 1
ATOM 661 C CA . GLN A 1 87 ? 13.883 -5.199 -7.291 1.00 95.44 87 GLN A CA 1
ATOM 662 C C . GLN A 1 87 ? 14.741 -4.703 -6.131 1.00 95.44 87 GLN A C 1
ATOM 664 O O . GLN A 1 87 ? 14.874 -3.495 -5.955 1.00 95.44 87 GLN A O 1
ATOM 669 N N . ASP A 1 88 ? 15.308 -5.621 -5.348 1.00 92.81 88 ASP A N 1
ATOM 670 C CA . ASP A 1 88 ? 16.243 -5.278 -4.271 1.00 92.81 88 ASP A CA 1
ATOM 671 C C . ASP A 1 88 ? 17.417 -4.437 -4.802 1.00 92.81 88 ASP A C 1
ATOM 673 O O . ASP A 1 88 ? 17.835 -4.595 -5.953 1.00 92.81 88 ASP A O 1
ATOM 677 N N . ILE A 1 89 ? 17.905 -3.523 -3.959 1.00 92.38 89 ILE A N 1
ATOM 678 C CA . ILE A 1 89 ? 19.069 -2.667 -4.244 1.00 92.38 89 ILE A CA 1
ATOM 679 C C . ILE A 1 89 ? 20.362 -3.483 -4.206 1.00 92.38 89 ILE A C 1
ATOM 681 O O . ILE A 1 89 ? 20.517 -4.286 -3.256 1.00 92.38 89 ILE A O 1
#

pLDDT: mean 94.66, std 2.97, range [84.5, 97.94]

InterPro domains:
  IPR054722 Retrovirus-related Pol polyprotein from transposon TNT 1-94-like, beta-barrel domain [PF22936] (2-70)

Organism: Noccaea caerulescens (NCBI:txid107243)

Foldseek 3Di:
DAEDQPDPFWEDQDPVQWPPWDADFAWDQDPVRDTATFGTKTWGDDPPFTFIGTHGNVDPDGYDHLVRCCVRVVFDWDDDPVDTDTGHD

Radius of gyration: 13.02 Å; chains: 1; bounding box: 34×28×37 Å

Sequence (89 aa):
LIVDSGASHHMISDVKLISDIKPAVGNVIIANGDRIPVKGIGNLNLFNKKSQAFYMPSFTSNLLSVKRTTSDLNCYAIFGPNDVYFQDI